Protein AF-A0A1W9MUE8-F1 (afdb_monomer)

pLDDT: mean 77.33, std 12.9, range [48.72, 90.94]

Secondary structure (DSSP, 8-state):
---TTEEEEE-TTS-EEEEE-TTGGGSGGGGGGGSHHHHTT-EEETTEEE-TTS-EE-HHHHHHHPEE--SS----S------------

Structure (mmCIF, N/CA/C/O backbone):
data_AF-A0A1W9MUE8-F1
#
_entry.id   AF-A0A1W9MUE8-F1
#
loop_
_atom_site.group_PDB
_atom_site.id
_atom_site.type_symbol
_atom_site.label_atom_id
_atom_site.label_alt_id
_atom_site.label_comp_id
_atom_site.label_asym_id
_atom_site.label_entity_id
_atom_site.label_seq_id
_atom_site.pdbx_PDB_ins_code
_atom_site.Cartn_x
_atom_site.Cartn_y
_atom_site.Cartn_z
_atom_site.occupancy
_atom_site.B_iso_or_equiv
_atom_site.auth_seq_id
_atom_site.auth_comp_id
_atom_site.auth_asym_id
_atom_site.auth_atom_id
_atom_site.pdbx_PDB_model_num
ATOM 1 N N . MET A 1 1 ? -12.839 12.599 -0.210 1.00 48.72 1 MET A N 1
ATOM 2 C CA . MET A 1 1 ? -13.269 11.251 -0.664 1.00 48.72 1 MET A CA 1
ATOM 3 C C . MET A 1 1 ? -12.018 10.457 -1.016 1.00 48.72 1 MET A C 1
ATOM 5 O O . MET A 1 1 ? -11.799 10.081 -2.159 1.00 48.72 1 MET A O 1
ATOM 9 N N . ASP A 1 2 ? -11.157 10.257 -0.023 1.00 55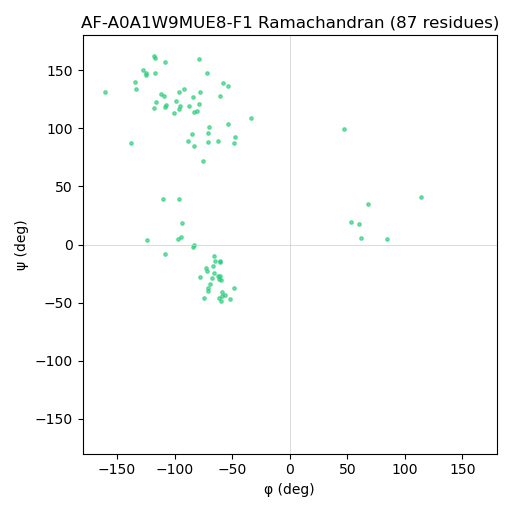.25 2 ASP A N 1
ATOM 10 C CA . ASP A 1 2 ? -9.726 10.010 -0.246 1.00 55.25 2 ASP A CA 1
ATOM 11 C C . ASP A 1 2 ? -9.294 8.688 0.415 1.00 55.25 2 ASP A C 1
ATOM 13 O O . ASP A 1 2 ? -8.122 8.338 0.394 1.00 55.25 2 ASP A O 1
ATOM 17 N N . TYR A 1 3 ? -10.243 7.945 0.992 1.00 60.44 3 TYR A N 1
ATOM 18 C CA . TYR A 1 3 ? -10.027 6.738 1.802 1.00 60.44 3 TYR A CA 1
ATOM 19 C C . TYR A 1 3 ? -10.131 5.423 1.014 1.00 60.44 3 TYR A C 1
ATOM 21 O O . TYR A 1 3 ? -10.129 4.351 1.605 1.00 60.44 3 TYR A O 1
ATOM 29 N N . LEU A 1 4 ? -1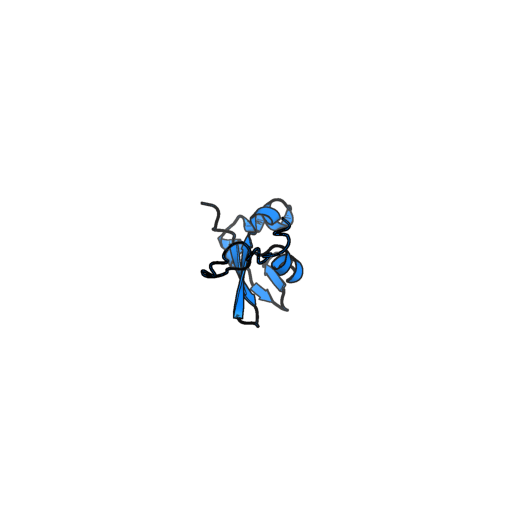0.269 5.474 -0.314 1.00 71.12 4 LEU A N 1
ATOM 30 C CA . LEU A 1 4 ? -10.430 4.257 -1.123 1.00 71.12 4 LEU A CA 1
ATOM 31 C C . LEU A 1 4 ? -9.129 3.445 -1.258 1.00 71.12 4 LEU A C 1
ATOM 33 O O . LEU A 1 4 ? -9.188 2.260 -1.561 1.00 71.12 4 LEU A O 1
ATOM 37 N N . LEU A 1 5 ? -7.972 4.075 -1.029 1.00 80.25 5 LEU A N 1
ATOM 38 C CA . LEU A 1 5 ? -6.638 3.487 -1.207 1.00 80.25 5 LEU A CA 1
ATOM 39 C C . LEU A 1 5 ? -5.933 3.260 0.134 1.00 80.25 5 LEU A C 1
ATOM 41 O O . LEU A 1 5 ? -4.739 3.522 0.283 1.00 80.25 5 LEU A O 1
ATOM 45 N N . THR A 1 6 ? -6.690 2.828 1.138 1.00 86.06 6 THR A N 1
ATOM 46 C CA . THR A 1 6 ? -6.167 2.526 2.471 1.00 86.06 6 THR A CA 1
ATOM 47 C C . THR A 1 6 ? -6.203 1.017 2.699 1.00 86.06 6 THR A C 1
ATOM 49 O O . THR A 1 6 ? -7.238 0.381 2.507 1.00 86.06 6 THR A O 1
ATOM 52 N N . LEU A 1 7 ? -5.073 0.438 3.101 1.00 86.00 7 LEU A N 1
ATOM 53 C CA . LEU A 1 7 ? -4.961 -0.970 3.471 1.00 86.00 7 LEU A CA 1
ATOM 54 C C . LEU A 1 7 ? -5.197 -1.132 4.968 1.00 86.00 7 LEU A C 1
ATOM 56 O O . LEU A 1 7 ? -4.619 -0.409 5.778 1.00 86.00 7 LEU A O 1
ATOM 60 N N . VAL A 1 8 ? -6.021 -2.112 5.327 1.00 87.00 8 VAL A N 1
ATOM 61 C CA . VAL A 1 8 ? -6.198 -2.556 6.710 1.00 87.00 8 VAL A CA 1
ATOM 62 C C . VAL A 1 8 ? -5.290 -3.757 6.925 1.00 87.00 8 VAL A C 1
ATOM 64 O O . VAL A 1 8 ? -5.460 -4.790 6.280 1.00 87.00 8 VAL A O 1
ATOM 67 N N . ILE A 1 9 ? -4.316 -3.615 7.814 1.00 86.19 9 ILE A N 1
ATOM 68 C CA . ILE A 1 9 ? -3.347 -4.660 8.130 1.00 86.19 9 ILE A CA 1
ATOM 69 C C . ILE A 1 9 ? -3.680 -5.191 9.512 1.00 86.19 9 ILE A C 1
ATOM 71 O O . ILE A 1 9 ? -3.645 -4.443 10.487 1.00 86.19 9 ILE A O 1
ATOM 75 N N . VAL A 1 10 ? -3.982 -6.483 9.586 1.00 86.12 10 VAL A N 1
ATOM 76 C CA . VAL A 1 10 ? -4.197 -7.184 10.851 1.00 86.12 10 VAL A CA 1
ATOM 77 C C . VAL A 1 10 ? -2.931 -7.959 11.171 1.00 86.12 10 VAL A C 1
ATOM 79 O O . VAL A 1 10 ? -2.546 -8.882 10.450 1.00 86.12 10 VAL A O 1
ATOM 82 N N . PHE A 1 11 ? -2.258 -7.554 12.238 1.00 83.31 11 PHE A N 1
ATOM 83 C CA . PHE A 1 11 ? -1.083 -8.245 12.735 1.00 83.31 11 PHE A CA 1
ATOM 84 C C . PHE A 1 11 ? -1.497 -9.479 13.532 1.00 83.31 11 PHE A C 1
ATOM 86 O O . PHE A 1 11 ? -2.603 -9.585 14.057 1.00 83.31 11 PHE A O 1
ATOM 93 N N . LYS A 1 12 ? -0.560 -10.418 13.682 1.00 80.94 12 LYS A N 1
ATOM 94 C CA . LYS A 1 12 ? -0.768 -11.646 14.466 1.00 80.94 12 LYS A CA 1
ATOM 95 C C . LYS A 1 12 ? -1.079 -11.382 15.950 1.00 80.94 12 LYS A C 1
ATOM 97 O O . LYS A 1 12 ? -1.495 -12.292 16.652 1.00 80.94 12 LYS A O 1
ATOM 102 N N . ASN A 1 13 ? -0.844 -10.160 16.411 1.00 82.50 13 ASN A N 1
ATOM 103 C CA . ASN A 1 13 ? -1.019 -9.721 17.787 1.00 82.50 13 ASN A CA 1
ATOM 104 C C . ASN A 1 13 ? -2.408 -9.093 18.044 1.00 82.50 13 ASN A C 1
ATOM 106 O O . ASN A 1 13 ? -2.553 -8.324 18.986 1.00 82.50 13 ASN A O 1
ATOM 110 N N . ASP A 1 14 ? -3.388 -9.346 17.165 1.00 82.38 14 ASP A N 1
ATOM 111 C CA . ASP A 1 14 ? -4.727 -8.722 17.139 1.00 82.38 14 ASP A CA 1
ATOM 112 C C . ASP A 1 14 ? -4.725 -7.193 16.919 1.00 82.38 14 ASP A C 1
ATOM 114 O O . ASP A 1 14 ? -5.769 -6.540 16.908 1.00 82.38 14 ASP A O 1
ATOM 118 N N . GLU A 1 15 ? -3.556 -6.606 16.667 1.00 84.00 15 GLU A N 1
ATOM 119 C CA . GLU A 1 15 ? -3.407 -5.190 16.349 1.00 84.00 15 GLU A CA 1
ATOM 120 C C . GLU A 1 15 ? -3.799 -4.920 14.895 1.00 84.00 15 GLU A C 1
ATOM 122 O O . GLU A 1 15 ? -3.326 -5.585 13.970 1.00 84.00 15 GLU A O 1
ATOM 127 N N . THR A 1 16 ? -4.639 -3.907 14.687 1.00 86.94 16 THR A N 1
ATOM 128 C CA . THR A 1 16 ? -5.055 -3.469 13.353 1.00 86.94 16 THR A CA 1
ATOM 129 C C . THR A 1 16 ? -4.481 -2.092 13.049 1.00 86.94 16 THR A C 1
ATOM 131 O O . THR A 1 16 ? -4.629 -1.152 13.832 1.00 86.94 16 THR A O 1
ATOM 134 N N . LYS A 1 17 ? -3.841 -1.952 11.887 1.00 88.31 17 LYS A N 1
ATOM 135 C CA . LYS A 1 17 ? -3.272 -0.682 11.423 1.00 88.31 17 LYS A CA 1
ATOM 136 C C . LYS A 1 17 ? -3.812 -0.295 10.046 1.00 88.31 17 LYS A C 1
ATOM 138 O O . LYS A 1 17 ? -4.066 -1.160 9.211 1.00 88.31 17 LYS A O 1
ATOM 143 N N . LEU A 1 18 ? -3.976 1.007 9.810 1.00 88.44 18 LEU A N 1
ATOM 144 C CA . LEU A 1 18 ? -4.316 1.591 8.510 1.00 88.44 18 LEU A CA 1
ATOM 145 C C . LEU A 1 18 ? -3.071 2.114 7.831 1.00 88.44 18 LEU A C 1
ATOM 147 O O . LEU A 1 18 ? -2.407 3.010 8.347 1.00 88.44 18 LEU A O 1
ATOM 151 N N . TYR A 1 19 ? -2.819 1.622 6.633 1.00 87.19 19 TYR A N 1
ATOM 152 C CA . TYR A 1 19 ? -1.769 2.125 5.773 1.00 87.19 19 TYR A CA 1
ATOM 153 C C . TYR A 1 19 ? -2.372 2.889 4.596 1.00 87.19 19 TYR A C 1
ATOM 155 O O . TYR A 1 19 ? -3.131 2.325 3.807 1.00 87.19 19 TYR A O 1
ATOM 163 N N . ASP A 1 20 ? -2.070 4.180 4.480 1.00 87.62 20 ASP A N 1
ATOM 164 C CA . ASP A 1 20 ? -2.544 5.002 3.367 1.00 87.62 20 ASP A CA 1
ATOM 165 C C . ASP A 1 20 ? -1.557 4.884 2.201 1.00 87.62 20 ASP A C 1
ATOM 167 O O . ASP A 1 20 ? -0.385 5.218 2.334 1.00 87.62 20 ASP A O 1
ATOM 171 N N . CYS A 1 21 ? -2.019 4.395 1.049 1.00 83.62 21 CYS A N 1
ATOM 172 C CA . CYS A 1 21 ? -1.148 4.192 -0.107 1.00 83.62 21 CYS A CA 1
ATOM 173 C C . CYS A 1 21 ? -0.955 5.462 -0.944 1.00 83.62 21 CYS A C 1
ATOM 175 O O . CYS A 1 21 ? -0.189 5.418 -1.902 1.00 83.62 21 CYS A O 1
ATOM 177 N N . LYS A 1 22 ? -1.595 6.602 -0.623 1.00 82.12 22 LYS A N 1
ATOM 178 C CA . LYS A 1 22 ? -1.401 7.860 -1.371 1.00 82.12 22 LYS A CA 1
ATOM 179 C C . LYS A 1 22 ? 0.058 8.276 -1.552 1.00 82.12 22 LYS A C 1
ATOM 181 O O . LYS A 1 22 ? 0.381 8.628 -2.685 1.00 82.12 22 LY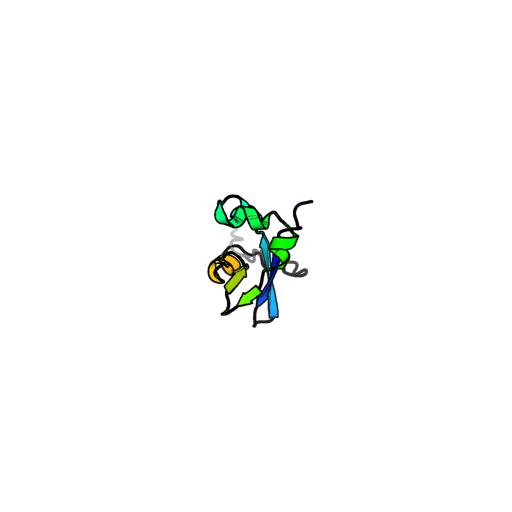S A O 1
ATOM 186 N N . PRO A 1 23 ? 0.928 8.269 -0.518 1.00 82.06 23 PRO A N 1
ATOM 187 C CA . PRO A 1 23 ? 2.333 8.622 -0.703 1.00 82.06 23 PRO A CA 1
ATOM 188 C C . PRO A 1 23 ? 3.046 7.681 -1.677 1.00 82.06 23 PRO A C 1
ATOM 190 O O . PRO A 1 23 ? 3.936 8.120 -2.398 1.00 82.06 23 PRO A O 1
ATOM 193 N N . LEU A 1 24 ? 2.626 6.415 -1.772 1.00 80.50 24 LEU A N 1
ATOM 194 C CA . LEU A 1 24 ? 3.183 5.485 -2.752 1.00 80.50 24 LEU A CA 1
ATOM 195 C C . LEU A 1 24 ? 2.776 5.848 -4.174 1.00 80.50 24 LEU A C 1
ATOM 197 O O . LEU A 1 24 ? 3.586 5.697 -5.071 1.00 80.50 24 LEU A O 1
ATOM 201 N N . LEU A 1 25 ? 1.576 6.390 -4.401 1.00 81.50 25 LEU A N 1
ATOM 202 C CA . LEU A 1 25 ? 1.110 6.771 -5.745 1.00 81.50 25 LEU A CA 1
ATOM 203 C C . LEU A 1 25 ? 1.990 7.834 -6.428 1.00 81.50 25 LEU A C 1
ATOM 205 O O . LEU A 1 25 ? 1.837 8.054 -7.633 1.00 81.50 25 LEU A O 1
ATOM 209 N N . ASP A 1 26 ? 2.853 8.513 -5.667 1.00 80.75 26 ASP A N 1
ATOM 210 C CA . ASP A 1 26 ? 3.861 9.445 -6.178 1.00 80.75 26 ASP A CA 1
ATOM 211 C C . ASP A 1 26 ? 5.081 8.711 -6.770 1.00 80.75 26 ASP A C 1
ATOM 213 O O . ASP A 1 26 ? 5.699 9.162 -7.734 1.00 80.75 26 ASP A O 1
ATOM 217 N N . PHE A 1 27 ? 5.372 7.509 -6.271 1.00 79.38 27 PHE A N 1
ATOM 218 C CA . PHE A 1 27 ? 6.402 6.626 -6.801 1.00 79.38 27 PHE A CA 1
ATOM 219 C C . PHE A 1 27 ? 5.881 5.901 -8.049 1.00 79.38 27 PHE A C 1
ATOM 221 O O . PHE A 1 27 ? 4.896 5.167 -8.007 1.00 79.38 27 PHE A O 1
ATOM 228 N N . GLY A 1 28 ? 6.568 6.091 -9.180 1.00 76.88 28 GLY A N 1
ATOM 229 C CA . GLY A 1 28 ? 6.098 5.698 -10.517 1.00 76.88 28 GLY A CA 1
ATOM 230 C C . GLY A 1 28 ? 5.553 4.269 -10.656 1.00 76.88 28 GLY A C 1
ATOM 231 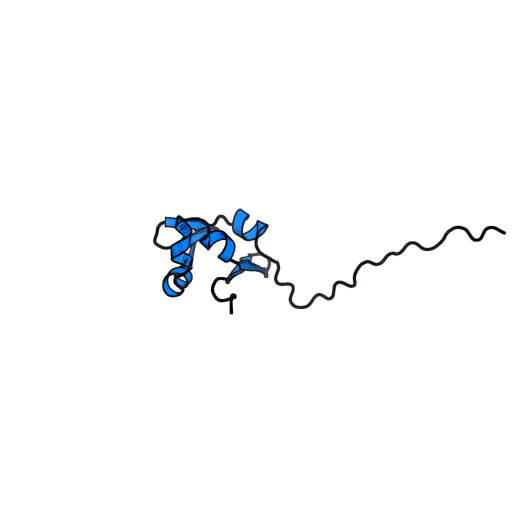O O . GLY A 1 28 ? 4.555 4.079 -11.344 1.00 76.88 28 GLY A O 1
ATOM 232 N N . ILE A 1 29 ? 6.140 3.282 -9.969 1.00 81.19 29 ILE A N 1
ATOM 233 C CA . ILE A 1 29 ? 5.695 1.875 -10.031 1.00 81.19 29 ILE A CA 1
ATOM 234 C C . ILE A 1 29 ? 4.363 1.614 -9.312 1.00 81.19 29 ILE A C 1
ATOM 236 O O . ILE A 1 29 ? 3.672 0.657 -9.629 1.00 81.19 29 ILE A O 1
ATOM 240 N N . PHE A 1 30 ? 3.976 2.466 -8.365 1.00 82.75 30 PHE A N 1
ATO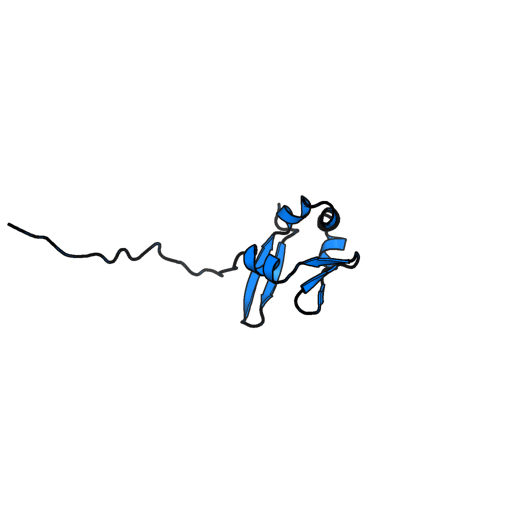M 241 C CA . PHE A 1 30 ? 2.758 2.313 -7.571 1.00 82.75 30 PHE A CA 1
ATOM 242 C C . PHE A 1 30 ? 1.596 3.142 -8.129 1.00 82.75 30 PHE A C 1
ATOM 244 O O . PHE A 1 30 ? 0.513 3.166 -7.548 1.00 82.75 30 PHE A O 1
ATOM 251 N N . GLN A 1 31 ? 1.771 3.804 -9.278 1.00 83.94 31 GLN A N 1
ATOM 252 C CA . GLN A 1 31 ? 0.680 4.519 -9.946 1.00 83.94 31 GLN A CA 1
ATOM 253 C C . GLN A 1 31 ? -0.474 3.590 -10.336 1.00 83.94 31 GLN A C 1
ATOM 255 O O . GLN A 1 31 ? -1.620 4.034 -10.377 1.00 83.94 31 GLN A O 1
ATOM 260 N N . GLU A 1 32 ? -0.199 2.305 -10.558 1.00 85.19 32 GLU A N 1
ATOM 261 C CA . GLU A 1 32 ? -1.220 1.289 -10.825 1.00 85.19 32 GLU A CA 1
ATOM 262 C C . GLU A 1 32 ? -2.135 1.035 -9.625 1.00 85.19 32 GLU A C 1
ATOM 264 O O . GLU A 1 32 ? -3.297 0.683 -9.809 1.00 85.19 32 GLU A O 1
ATOM 269 N N . LEU A 1 33 ? -1.675 1.317 -8.400 1.00 83.31 33 LEU A N 1
ATOM 270 C CA . LEU A 1 33 ? -2.525 1.260 -7.210 1.00 83.31 33 LEU A CA 1
ATOM 271 C C . LEU A 1 33 ? -3.643 2.313 -7.239 1.00 83.31 33 LEU A C 1
ATOM 273 O O . LEU A 1 33 ? -4.590 2.187 -6.470 1.00 83.31 33 LEU A O 1
ATOM 277 N N . LYS A 1 34 ? -3.585 3.331 -8.118 1.00 83.12 34 LYS A N 1
ATOM 278 C CA . LYS A 1 34 ? -4.719 4.251 -8.339 1.00 83.12 34 LYS A CA 1
ATOM 279 C C . LYS A 1 34 ? -5.945 3.521 -8.879 1.00 83.12 34 LYS A C 1
ATOM 281 O O . LYS A 1 34 ? -7.064 3.988 -8.670 1.00 83.12 34 LYS A O 1
ATOM 286 N N . ASP A 1 35 ? -5.742 2.413 -9.585 1.00 86.38 35 ASP A N 1
ATOM 287 C CA . ASP A 1 35 ? -6.829 1.594 -10.087 1.00 86.38 35 ASP A CA 1
ATOM 288 C C . ASP A 1 35 ? -7.356 0.699 -8.962 1.00 86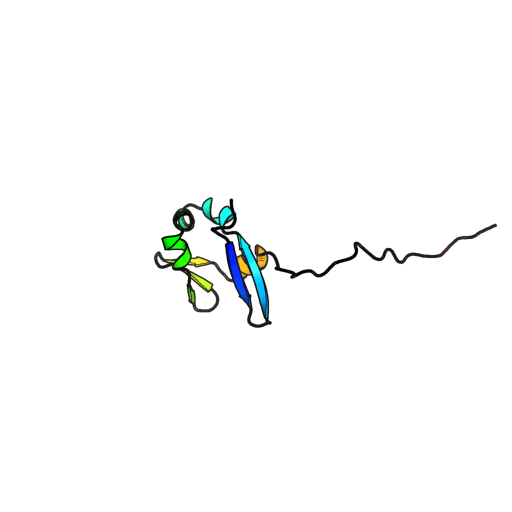.38 35 ASP A C 1
ATOM 290 O O . ASP A 1 35 ? -6.656 -0.176 -8.455 1.00 86.38 35 ASP A O 1
ATOM 294 N N . LEU A 1 36 ? -8.610 0.913 -8.558 1.00 83.75 36 LEU A N 1
ATOM 295 C CA . LEU A 1 36 ? -9.221 0.158 -7.460 1.00 83.75 36 LEU A CA 1
ATOM 296 C C . LEU A 1 36 ? -9.220 -1.344 -7.747 1.00 83.75 36 LEU A C 1
ATOM 298 O O . LEU A 1 36 ? -8.925 -2.147 -6.866 1.00 83.75 36 LEU A O 1
ATOM 302 N N . ASN A 1 37 ? -9.517 -1.733 -8.986 1.00 87.50 37 ASN A N 1
ATOM 303 C CA . ASN A 1 37 ? -9.583 -3.136 -9.369 1.00 87.50 37 ASN A CA 1
ATOM 304 C C . ASN A 1 37 ? -8.198 -3.793 -9.328 1.00 87.50 37 ASN A C 1
ATOM 306 O O . ASN A 1 37 ? -8.100 -4.990 -9.070 1.00 87.50 37 ASN A O 1
ATOM 310 N N . TYR A 1 38 ? -7.133 -3.025 -9.558 1.00 86.44 38 TYR A N 1
ATOM 311 C CA . TYR A 1 38 ? -5.760 -3.464 -9.334 1.00 86.44 38 TYR A CA 1
ATOM 312 C C . TYR A 1 38 ? -5.396 -3.513 -7.844 1.00 86.44 38 TYR A C 1
ATOM 314 O O . TYR A 1 38 ? -4.866 -4.518 -7.373 1.00 86.44 38 TYR A O 1
ATOM 322 N N . PHE A 1 39 ? -5.743 -2.475 -7.083 1.00 86.81 39 PHE A N 1
ATOM 323 C CA . PHE A 1 39 ? -5.492 -2.382 -5.646 1.00 86.81 39 PHE A CA 1
ATOM 324 C C . PHE A 1 39 ? -6.090 -3.567 -4.875 1.00 86.81 39 PHE A C 1
ATOM 326 O O . PHE A 1 39 ? -5.396 -4.187 -4.073 1.00 86.81 39 PHE A O 1
ATOM 333 N N . PHE A 1 40 ? -7.323 -3.971 -5.200 1.00 84.88 40 PHE A N 1
ATOM 334 C CA . PHE A 1 40 ? -7.983 -5.145 -4.611 1.00 84.88 40 PHE A CA 1
ATOM 335 C C . PHE A 1 40 ? -7.319 -6.490 -4.950 1.00 84.88 40 PHE A C 1
ATOM 337 O O . PHE A 1 40 ? -7.676 -7.507 -4.359 1.00 84.88 40 PHE A O 1
ATOM 344 N N . LYS A 1 41 ? -6.353 -6.528 -5.877 1.00 89.19 41 LYS A N 1
ATOM 345 C CA . LYS A 1 41 ? -5.552 -7.731 -6.156 1.00 89.19 41 LYS A CA 1
ATOM 346 C C . LYS A 1 41 ? -4.371 -7.901 -5.202 1.00 89.19 41 LYS A C 1
ATOM 348 O O . LYS A 1 41 ? -3.652 -8.886 -5.369 1.00 89.19 41 LYS A O 1
ATOM 353 N N . ALA A 1 42 ? -4.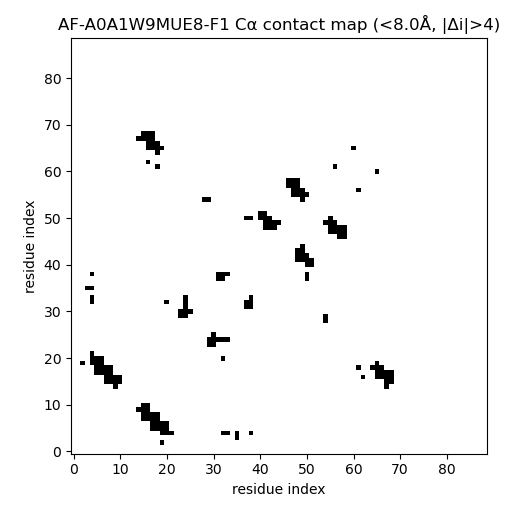174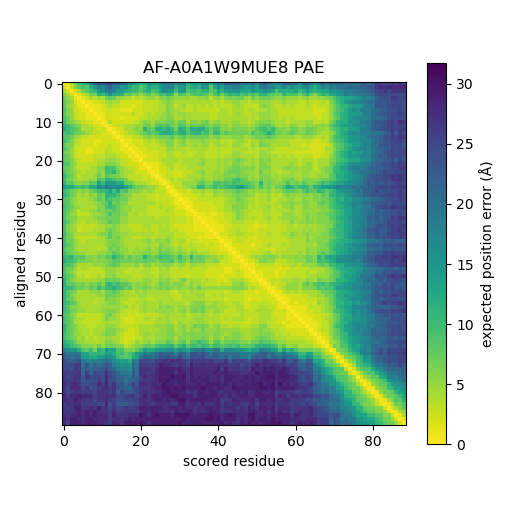 -6.982 -4.254 1.00 87.06 42 ALA A N 1
ATOM 354 C CA . ALA A 1 42 ? -3.183 -7.106 -3.193 1.00 87.06 42 ALA A CA 1
ATOM 355 C C . ALA A 1 42 ? 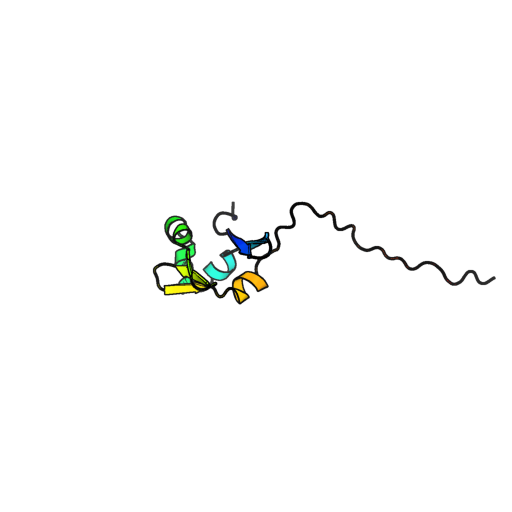-3.359 -8.428 -2.434 1.00 87.06 42 ALA A C 1
ATOM 357 O O . ALA A 1 42 ? -4.478 -8.819 -2.094 1.00 87.06 42 ALA A O 1
ATOM 358 N N . LYS A 1 43 ? -2.253 -9.110 -2.145 1.00 88.00 43 LYS A N 1
ATOM 359 C CA . LYS A 1 43 ? -2.240 -10.381 -1.412 1.00 88.00 43 LYS A CA 1
ATOM 360 C C . LYS A 1 43 ? -1.156 -10.332 -0.354 1.00 88.00 43 LYS A C 1
ATOM 362 O O . LYS A 1 43 ? -0.071 -9.838 -0.622 1.00 88.00 43 LYS A O 1
ATOM 367 N N . ALA A 1 44 ? -1.426 -10.867 0.829 1.00 87.56 44 ALA A N 1
ATOM 368 C CA . ALA A 1 44 ? -0.379 -11.078 1.818 1.00 87.56 44 ALA A CA 1
ATOM 369 C C . ALA A 1 44 ? 0.331 -12.405 1.512 1.00 87.56 44 ALA A C 1
ATOM 371 O O . ALA A 1 44 ? -0.281 -13.468 1.614 1.00 87.56 44 ALA A O 1
ATOM 372 N N . GLU A 1 45 ? 1.605 -12.349 1.140 1.00 85.50 45 GLU A N 1
ATOM 373 C CA . GLU A 1 45 ? 2.435 -13.517 0.847 1.00 85.50 45 GLU A CA 1
ATOM 374 C C . GLU A 1 45 ? 3.783 -13.363 1.557 1.00 85.50 45 GLU A C 1
ATOM 376 O O . GLU A 1 45 ? 4.350 -12.283 1.571 1.00 85.50 45 GLU A O 1
ATOM 381 N N . HIS A 1 46 ? 4.277 -14.406 2.232 1.00 80.38 46 HIS A N 1
ATOM 382 C CA . HIS A 1 46 ? 5.543 -14.363 2.992 1.00 80.38 46 HIS A CA 1
ATOM 383 C C . HIS A 1 46 ? 5.687 -13.227 4.035 1.00 80.38 46 HIS A C 1
ATOM 385 O O . HIS A 1 46 ? 6.790 -12.949 4.499 1.00 80.38 46 HIS A O 1
ATOM 391 N N . GLY A 1 47 ? 4.581 -12.615 4.471 1.00 78.94 47 GLY A N 1
ATOM 392 C CA . GLY A 1 47 ? 4.605 -11.473 5.394 1.00 78.94 47 GLY A CA 1
ATOM 393 C C . GLY A 1 47 ? 4.797 -10.117 4.707 1.00 78.94 47 GLY A C 1
ATOM 394 O O . GLY A 1 47 ? 4.874 -9.107 5.396 1.00 78.94 47 GLY A O 1
ATOM 395 N N . THR A 1 48 ? 4.828 -10.081 3.378 1.00 85.56 48 THR A N 1
ATOM 396 C CA . THR A 1 48 ? 4.783 -8.883 2.535 1.00 85.56 48 THR A CA 1
ATOM 397 C C . THR A 1 48 ? 3.436 -8.773 1.830 1.00 85.56 48 THR A C 1
ATOM 399 O O . THR A 1 48 ? 2.723 -9.763 1.655 1.00 85.56 48 THR A O 1
ATOM 402 N N . VAL A 1 49 ? 3.053 -7.558 1.429 1.00 89.19 49 VAL A N 1
ATOM 403 C CA . VAL A 1 49 ? 1.878 -7.363 0.566 1.00 89.19 49 VAL A CA 1
ATOM 404 C C . VAL A 1 49 ? 2.357 -7.293 -0.873 1.00 89.19 49 VAL A C 1
ATOM 406 O O . VAL A 1 49 ? 3.136 -6.409 -1.205 1.00 89.19 49 VAL A O 1
ATOM 409 N N . VAL A 1 50 ? 1.898 -8.216 -1.711 1.00 90.38 50 VAL A N 1
ATOM 410 C CA . VAL A 1 50 ? 2.311 -8.369 -3.107 1.00 90.38 50 VAL A CA 1
ATOM 411 C C . VAL A 1 50 ? 1.144 -8.140 -4.065 1.00 90.38 50 VAL A C 1
ATOM 413 O O . VAL A 1 50 ? -0.008 -8.480 -3.777 1.00 90.38 50 VAL A O 1
ATOM 416 N N . TRP A 1 51 ? 1.452 -7.596 -5.236 1.00 90.94 51 TRP A N 1
ATOM 417 C CA . TRP A 1 51 ? 0.538 -7.371 -6.352 1.00 90.94 51 TRP A CA 1
ATOM 418 C C . TRP A 1 51 ? 0.960 -8.181 -7.583 1.00 90.94 51 TRP A C 1
ATOM 420 O O . TRP A 1 51 ? 2.104 -8.620 -7.689 1.00 90.94 51 TRP A O 1
ATOM 430 N N . PRO A 1 52 ? 0.045 -8.400 -8.545 1.00 86.94 52 PRO A N 1
ATOM 431 C CA . PRO A 1 52 ? 0.324 -9.238 -9.709 1.00 86.94 52 PRO A CA 1
ATOM 432 C C . PRO A 1 52 ? 1.385 -8.690 -10.679 1.00 86.94 52 PRO A C 1
ATOM 434 O O . PRO A 1 52 ? 1.904 -9.488 -11.451 1.00 86.94 52 PRO A O 1
ATOM 437 N N . HIS A 1 53 ? 1.724 -7.395 -10.666 1.00 85.56 53 HIS A N 1
ATOM 438 C CA . HIS A 1 53 ? 2.826 -6.835 -11.471 1.00 85.56 53 HIS A CA 1
ATOM 439 C C . HIS A 1 53 ? 4.141 -6.712 -10.693 1.00 85.56 53 HIS A C 1
ATOM 441 O O . HIS A 1 53 ? 4.844 -5.715 -10.826 1.00 85.56 53 HIS A O 1
ATOM 447 N N . GLU A 1 54 ? 4.462 -7.699 -9.852 1.00 83.06 54 GLU A N 1
ATOM 448 C CA . GLU A 1 54 ? 5.744 -7.756 -9.125 1.00 83.06 54 GLU A CA 1
ATOM 449 C C . GLU A 1 54 ? 5.991 -6.555 -8.192 1.00 83.06 54 GLU A C 1
ATOM 451 O O . GLU A 1 54 ? 7.121 -6.310 -7.783 1.00 83.06 54 GLU A O 1
ATOM 456 N N . GLN A 1 55 ? 4.949 -5.797 -7.833 1.00 88.12 55 GLN A N 1
ATOM 457 C CA . GLN A 1 55 ? 5.060 -4.805 -6.769 1.00 88.12 55 GLN A CA 1
ATOM 458 C C . GLN A 1 55 ? 4.850 -5.501 -5.435 1.00 88.12 55 GLN A C 1
ATOM 460 O O . GLN A 1 55 ? 3.824 -6.148 -5.217 1.00 88.12 55 GLN A O 1
ATOM 465 N N . ASP A 1 56 ? 5.791 -5.318 -4.528 1.00 89.06 56 ASP A N 1
ATOM 466 C CA . ASP A 1 56 ? 5.677 -5.736 -3.147 1.00 89.06 56 ASP A CA 1
ATOM 467 C C . ASP A 1 56 ? 5.921 -4.554 -2.209 1.00 89.06 56 ASP A C 1
ATOM 469 O O . ASP A 1 56 ? 6.664 -3.618 -2.509 1.00 89.06 56 ASP A O 1
ATOM 473 N N . ILE A 1 57 ? 5.236 -4.572 -1.070 1.00 87.50 57 ILE A N 1
ATOM 474 C CA . ILE A 1 57 ? 5.481 -3.643 0.024 1.00 87.50 57 ILE A CA 1
ATOM 475 C C . ILE A 1 57 ? 5.952 -4.449 1.227 1.00 87.50 57 ILE A C 1
ATOM 477 O O . ILE A 1 57 ? 5.256 -5.342 1.728 1.00 87.50 57 ILE A O 1
ATOM 481 N N . CYS A 1 58 ? 7.137 -4.075 1.705 1.00 86.38 58 CYS A N 1
ATOM 482 C CA . CYS A 1 58 ? 7.744 -4.598 2.917 1.00 86.38 58 CYS A CA 1
ATOM 483 C C . CYS A 1 58 ? 6.847 -4.368 4.147 1.00 86.38 58 CYS A C 1
ATOM 485 O O . CYS A 1 58 ? 6.317 -3.264 4.318 1.00 86.38 58 CYS A O 1
ATOM 487 N N . PRO A 1 59 ? 6.733 -5.348 5.063 1.00 84.25 59 PRO A N 1
ATOM 488 C CA . PRO A 1 59 ? 6.017 -5.165 6.321 1.00 84.25 59 PRO A CA 1
ATOM 489 C C . PRO A 1 59 ? 6.611 -4.040 7.169 1.00 84.25 59 PRO A C 1
ATOM 491 O O . PRO A 1 59 ? 5.855 -3.377 7.866 1.00 84.25 59 PRO A O 1
ATOM 494 N N . ASP A 1 60 ? 7.921 -3.779 7.085 1.00 86.00 60 ASP A N 1
ATOM 495 C CA . ASP A 1 60 ? 8.559 -2.631 7.740 1.00 86.00 60 ASP A CA 1
ATOM 496 C C . ASP A 1 60 ? 7.969 -1.304 7.263 1.00 86.00 60 ASP A C 1
ATOM 498 O O . ASP A 1 60 ? 7.586 -0.476 8.083 1.00 86.00 60 ASP A O 1
ATOM 502 N N . THR A 1 61 ? 7.834 -1.107 5.948 1.00 86.44 61 THR A N 1
ATOM 503 C CA . THR A 1 61 ? 7.229 0.108 5.382 1.00 86.44 61 THR A CA 1
ATOM 504 C C . THR A 1 61 ? 5.783 0.247 5.829 1.00 86.44 61 THR A C 1
ATOM 506 O O . THR A 1 61 ? 5.383 1.311 6.299 1.00 86.44 61 THR A O 1
ATOM 509 N N . LEU A 1 62 ? 5.019 -0.844 5.745 1.00 86.56 62 LEU A N 1
ATOM 510 C CA . LEU A 1 62 ? 3.645 -0.870 6.225 1.00 86.56 62 LEU A CA 1
ATOM 511 C C . LEU A 1 62 ? 3.585 -0.529 7.715 1.00 86.56 62 LEU A C 1
ATOM 513 O O . LEU A 1 62 ? 2.766 0.281 8.112 1.00 86.56 62 LEU A O 1
ATOM 517 N N . TYR A 1 63 ? 4.455 -1.085 8.555 1.00 84.00 63 TYR A N 1
ATOM 518 C CA . TYR A 1 63 ? 4.440 -0.859 9.999 1.00 84.00 63 TYR A CA 1
ATOM 519 C C . TYR A 1 63 ? 4.884 0.556 10.394 1.00 84.00 63 TYR A C 1
ATOM 521 O O . TYR A 1 63 ? 4.290 1.138 11.298 1.00 84.00 63 TYR A O 1
ATOM 529 N N . LEU A 1 64 ? 5.909 1.100 9.731 1.00 85.50 64 LEU A N 1
ATOM 530 C CA . LEU A 1 64 ? 6.482 2.418 10.025 1.00 85.50 64 LEU A CA 1
ATOM 531 C C . LEU A 1 64 ? 5.557 3.568 9.627 1.00 85.50 64 LEU A C 1
ATOM 533 O O . LEU A 1 64 ? 5.516 4.581 10.321 1.00 85.50 64 LEU A O 1
ATOM 537 N N . ASP A 1 65 ? 4.846 3.419 8.512 1.00 85.44 65 ASP A N 1
ATOM 538 C CA . ASP A 1 65 ? 4.036 4.491 7.929 1.00 85.44 65 ASP A CA 1
ATOM 539 C C . ASP A 1 65 ? 2.520 4.236 8.091 1.00 85.44 65 ASP A C 1
ATOM 541 O O . ASP A 1 65 ? 1.699 5.135 7.900 1.00 85.44 65 ASP A O 1
ATOM 545 N N . SER A 1 66 ? 2.124 3.047 8.572 1.00 86.38 66 SER A N 1
ATOM 546 C CA . SER A 1 66 ? 0.747 2.815 9.026 1.00 86.38 66 SER A CA 1
ATOM 547 C C . SER A 1 66 ? 0.440 3.524 10.337 1.00 86.38 66 SER A C 1
ATOM 549 O O . SER A 1 66 ? 1.262 3.665 11.242 1.00 86.38 66 SER A O 1
ATOM 551 N N . LYS A 1 67 ? -0.820 3.927 10.454 1.00 85.06 67 LYS A N 1
ATOM 552 C CA . LYS A 1 67 ? -1.402 4.450 11.680 1.00 85.06 67 LYS A CA 1
ATOM 553 C C . LYS A 1 67 ? -2.130 3.336 12.402 1.00 85.06 67 LYS A C 1
ATOM 555 O O . LYS A 1 67 ? -2.941 2.628 11.810 1.00 85.06 67 LYS A O 1
ATOM 560 N N . GLU A 1 68 ? -1.864 3.205 13.689 1.00 83.88 68 GLU A N 1
ATOM 561 C CA . GLU A 1 68 ? -2.653 2.344 14.558 1.00 83.88 68 GLU A CA 1
ATOM 562 C C . GLU A 1 68 ? -4.108 2.819 14.570 1.00 83.88 68 GLU A C 1
ATOM 564 O O . GLU A 1 68 ? -4.375 4.007 14.782 1.00 83.88 68 GLU A O 1
ATOM 569 N N . ILE A 1 69 ? -5.047 1.907 14.301 1.00 76.88 69 ILE A N 1
ATOM 570 C CA . ILE A 1 69 ? -6.458 2.207 14.526 1.00 76.88 69 ILE A CA 1
ATOM 571 C C . ILE A 1 69 ? -6.731 1.938 15.998 1.00 76.88 69 ILE A C 1
ATOM 573 O O . ILE A 1 69 ? -7.183 0.860 16.377 1.00 76.88 69 ILE A O 1
ATOM 577 N N . GLU A 1 70 ? -6.457 2.918 16.849 1.00 64.44 70 GLU A N 1
ATOM 578 C CA . GLU A 1 70 ? -7.048 2.887 18.178 1.00 64.44 70 GLU A CA 1
ATOM 579 C C . GLU A 1 70 ? -8.549 3.154 18.019 1.00 64.44 70 GLU A C 1
ATOM 581 O O . GLU A 1 70 ? -8.984 4.297 17.848 1.00 64.44 70 GLU A O 1
ATOM 586 N N . GLU A 1 71 ? -9.366 2.099 18.069 1.00 57.25 71 GLU A N 1
ATOM 587 C CA . GLU A 1 71 ? -10.795 2.245 18.340 1.00 57.25 71 GLU A CA 1
ATOM 588 C C . GLU A 1 71 ? -10.959 2.858 19.741 1.00 57.25 71 GLU A C 1
ATOM 590 O O . GLU A 1 71 ? -11.026 2.181 20.763 1.00 57.25 71 GLU A O 1
ATOM 595 N N . GLY A 1 72 ? -10.979 4.189 19.796 1.00 51.56 72 GLY A N 1
ATOM 596 C CA . GLY A 1 72 ? -11.546 4.939 20.908 1.00 51.56 72 GLY A CA 1
ATOM 597 C C . GLY A 1 72 ? -10.813 4.861 22.248 1.00 51.56 72 GLY A C 1
ATOM 598 O O . GLY A 1 72 ? -11.481 4.959 23.281 1.00 51.56 72 GLY A O 1
ATOM 599 N N . ARG A 1 73 ? -9.474 4.785 22.300 1.00 50.31 73 ARG A N 1
ATOM 600 C CA . ARG A 1 73 ? -8.772 5.097 23.556 1.00 50.31 73 ARG A CA 1
ATOM 601 C C . ARG A 1 73 ? -8.537 6.597 23.684 1.00 50.31 73 ARG A C 1
ATOM 603 O O . ARG A 1 73 ? -7.579 7.183 23.200 1.00 50.31 73 ARG A O 1
ATOM 610 N N . ASN A 1 74 ? -9.470 7.212 24.395 1.00 53.38 74 ASN A N 1
ATOM 611 C CA . ASN A 1 74 ? -9.349 8.515 25.024 1.00 53.38 74 ASN A CA 1
ATOM 612 C C . ASN A 1 74 ? -8.022 8.615 25.811 1.00 53.38 74 ASN A C 1
ATOM 614 O O . ASN A 1 74 ? -7.948 8.231 26.980 1.00 53.38 74 ASN A O 1
ATOM 618 N N . SER A 1 75 ? -6.959 9.117 25.185 1.00 53.03 75 SER A N 1
ATOM 619 C CA . SER A 1 75 ? -5.755 9.546 25.888 1.00 53.03 75 SER A CA 1
ATOM 620 C C . SER A 1 75 ? -5.944 11.003 26.284 1.00 53.03 75 SER A C 1
ATOM 622 O O . SER A 1 75 ? -5.615 11.950 25.574 1.00 53.03 75 SER A O 1
ATOM 624 N N . ASN A 1 76 ? -6.521 11.151 27.477 1.00 56.66 76 ASN A N 1
ATOM 625 C CA . ASN A 1 76 ? -6.302 12.288 28.352 1.00 56.66 76 ASN A CA 1
ATOM 626 C C . ASN A 1 76 ? -4.857 12.771 28.188 1.00 56.66 76 ASN A C 1
ATOM 628 O O . ASN A 1 76 ? -3.908 12.099 28.598 1.00 56.66 76 ASN A O 1
ATOM 632 N N . GLN A 1 77 ? -4.721 13.933 27.558 1.00 55.62 77 GLN A N 1
ATOM 633 C CA . GLN A 1 77 ? -3.483 14.668 27.412 1.00 55.62 77 GLN A CA 1
ATOM 634 C C . GLN A 1 77 ? -2.869 14.864 28.805 1.00 55.62 77 GLN A C 1
ATOM 636 O O . GLN A 1 77 ? -3.339 15.670 29.598 1.00 55.62 77 GLN A O 1
ATOM 641 N N . THR A 1 78 ? -1.835 14.075 29.090 1.00 55.84 78 THR A N 1
ATOM 642 C CA . THR A 1 78 ? -0.801 14.291 30.104 1.00 55.84 78 THR A CA 1
ATOM 643 C C . THR A 1 78 ? -1.298 14.701 31.495 1.00 55.84 78 THR A C 1
ATOM 645 O O . THR A 1 78 ? -1.451 15.878 31.818 1.00 55.84 78 THR A O 1
ATOM 648 N N . LEU A 1 79 ? -1.359 13.712 32.391 1.00 55.03 79 LEU A N 1
ATOM 649 C CA . LEU A 1 79 ? -1.080 13.891 33.817 1.00 55.03 79 LEU A CA 1
ATOM 650 C C . LEU A 1 79 ? 0.246 14.662 33.993 1.00 55.03 79 LEU A C 1
ATOM 652 O O . LEU A 1 79 ? 1.300 14.058 34.178 1.00 55.03 79 LEU A O 1
ATOM 656 N N . LYS A 1 80 ? 0.221 16.001 34.006 1.00 56.28 80 LYS A N 1
ATOM 657 C CA . LYS A 1 80 ? 1.259 16.788 34.683 1.00 56.28 80 LYS A CA 1
ATOM 658 C C . LYS A 1 80 ? 1.005 16.693 36.187 1.00 56.28 80 LYS A C 1
ATOM 660 O O . LYS A 1 80 ? 0.577 17.640 36.834 1.00 56.28 80 LYS A O 1
ATOM 665 N N . ARG A 1 81 ? 1.270 15.510 36.749 1.00 54.56 81 ARG A N 1
ATOM 666 C CA . ARG A 1 81 ? 1.557 15.351 38.176 1.00 54.56 81 ARG A CA 1
ATOM 667 C C . ARG A 1 81 ? 2.941 15.944 38.431 1.00 54.56 81 ARG A C 1
ATOM 669 O O . ARG A 1 81 ? 3.934 15.235 38.371 1.00 54.56 81 ARG A O 1
ATOM 676 N N . ILE A 1 82 ? 2.982 17.241 38.705 1.00 62.28 82 ILE A N 1
ATOM 677 C CA . ILE A 1 82 ? 4.000 17.850 39.564 1.00 62.28 82 ILE A CA 1
ATOM 678 C C . ILE A 1 82 ? 3.291 18.866 40.455 1.00 62.28 82 ILE A C 1
ATOM 680 O O . ILE A 1 82 ? 3.149 20.036 40.126 1.00 62.28 82 ILE A O 1
ATOM 684 N N . ALA A 1 83 ? 2.798 18.368 41.579 1.00 56.25 83 ALA A N 1
ATOM 685 C CA . ALA A 1 83 ? 2.723 19.122 42.821 1.00 56.25 83 ALA A CA 1
ATOM 686 C C . ALA A 1 83 ? 3.607 18.363 43.826 1.00 56.25 83 ALA A C 1
ATOM 688 O O . ALA A 1 83 ? 3.790 17.155 43.626 1.00 56.25 83 ALA A O 1
ATOM 689 N N . PRO A 1 84 ? 4.052 18.950 44.946 1.00 64.94 84 PRO A N 1
ATOM 690 C CA . PRO A 1 84 ? 4.181 20.367 45.320 1.00 64.94 84 PRO A CA 1
ATOM 691 C C . PRO A 1 84 ? 5.612 20.693 45.815 1.00 64.94 84 PRO A C 1
ATOM 693 O O . PRO A 1 84 ? 6.223 19.845 46.443 1.00 64.94 84 PRO A O 1
ATOM 696 N N . ASP A 1 85 ? 6.133 21.912 45.646 1.00 55.97 85 ASP A N 1
ATOM 697 C CA . ASP A 1 85 ? 7.188 22.394 46.558 1.00 55.97 85 ASP A CA 1
ATOM 698 C C . ASP A 1 85 ? 7.316 23.921 46.526 1.00 55.97 85 ASP A C 1
ATOM 700 O O . ASP A 1 85 ? 7.380 24.523 45.454 1.00 55.97 85 ASP A O 1
ATOM 704 N N . GLY A 1 86 ? 7.346 24.537 47.710 1.00 54.94 86 GLY A N 1
ATOM 705 C CA . GLY A 1 86 ? 7.712 25.945 47.870 1.00 54.94 86 GLY A CA 1
ATOM 706 C C . GLY A 1 86 ? 6.628 26.905 48.361 1.00 54.94 86 GLY A C 1
ATOM 707 O O . GLY A 1 86 ? 6.585 28.044 47.906 1.00 54.94 86 GLY A O 1
ATOM 708 N N . ALA A 1 87 ? 5.794 26.512 49.329 1.00 61.16 87 ALA A N 1
ATOM 709 C CA . ALA A 1 87 ? 5.338 27.500 50.306 1.00 61.16 87 ALA A CA 1
ATOM 710 C C . ALA A 1 87 ? 6.548 27.842 51.189 1.00 61.16 87 ALA A C 1
ATOM 712 O O . ALA A 1 87 ? 6.859 27.106 52.122 1.00 61.16 87 ALA A O 1
ATOM 713 N N . THR A 1 88 ? 7.255 28.924 50.866 1.00 59.06 88 THR A N 1
ATOM 714 C CA . THR A 1 88 ? 8.168 29.566 51.813 1.00 59.06 88 THR A CA 1
ATOM 715 C C . THR A 1 88 ? 7.667 30.985 52.055 1.00 59.06 88 THR A C 1
ATOM 717 O O . THR A 1 88 ? 7.523 31.752 51.109 1.00 59.06 88 THR A O 1
ATOM 720 N N . ALA A 1 89 ? 7.324 31.197 53.329 1.00 53.22 89 ALA A N 1
ATOM 721 C CA . ALA A 1 89 ? 7.163 32.419 54.124 1.00 53.22 89 ALA A CA 1
ATOM 722 C C . ALA A 1 89 ? 6.991 33.770 53.412 1.00 53.22 89 ALA A C 1
ATOM 724 O O . ALA A 1 89 ? 7.934 34.212 52.720 1.00 53.22 89 ALA A O 1
#

Solvent-accessible surface area (backbone atoms only — not comparable to full-atom values): 5805 Å² total; per-residue (Å²): 141,81,72,88,52,53,47,79,45,76,46,98,82,79,46,46,28,40,29,67,45,67,76,46,46,73,43,79,88,37,42,59,50,74,40,63,79,54,42,72,52,55,39,84,51,101,75,26,43,35,38,92,83,79,46,68,45,55,49,64,58,48,61,73,68,25,43,74,62,71,86,77,74,82,72,75,81,67,87,79,83,77,80,85,90,79,96,70,134

Radius of gyration: 20.28 Å; Cα contacts (8 Å, |Δi|>4): 93; chains: 1; bounding box: 22×47×66 Å

Foldseek 3Di:
DQCLLWDWDQDPVRWIWIAHCVVVCVPPVCVCSVDSVQVVQWDQDPNWTAGPVGDIDHVCNCVVRIDTPPPDDPPDPDPPPDDDDDPDD

Mean predicted aligned error: 11.12 Å

Sequence (89 aa):
MDYLLTLVIVFKNDETKLYDCKPLLDFGIFQELKDLNYFFKAKAEHGTVVWPHEQDICPDTLYLDSKEIEEGRNSNQTLKRIAPDGATA